Protein AF-A0A7C9BBE7-F1 (afdb_monomer_lite)

Radius of gyration: 15.1 Å; chains: 1; bounding box: 44×24×38 Å

Secondary structure (DSSP, 8-state):
-EEE--EE-TTSSEEEEEEEEEE-SSS-EEEEEEEEEEE---TT-SS-EEEEEEEEEEEE-SSS-TT-EEEEEEEEEEEEEEEETTEEEEEEEEEETTTTEEEEEEEEE---

InterPro domains:
  IPR011250 Outer membrane protein/outer membrane enzyme PagP, beta-barrel [SSF56925] (23-96)

Sequence (112 aa):
MGLRNHYRYKTTNLYAMPEAFFGFGSGSSFGLFVNGIYTLKLRSREDFLPYAGLGLGIMKIGESEVNNTKLGFNIVLGANLFKIANGRFYVDMSARNLFKYTQLAAGYRLPF

Organism: NCBI:txid2654236

pLDDT: mean 85.87, std 10.65, range [51.94, 97.0]

Structure (mmCIF, N/CA/C/O backbone):
data_AF-A0A7C9BBE7-F1
#
_entry.id   AF-A0A7C9BBE7-F1
#
loop_
_atom_site.group_PDB
_atom_site.id
_atom_site.type_symbol
_atom_site.label_atom_id
_atom_site.label_alt_id
_atom_site.label_comp_id
_atom_site.label_asym_id
_atom_site.label_entity_id
_atom_site.label_seq_id
_atom_site.pdbx_PDB_ins_code
_atom_site.Cartn_x
_atom_site.Cartn_y
_atom_site.Cartn_z
_atom_site.occupancy
_atom_site.B_iso_or_equiv
_atom_site.auth_seq_id
_atom_site.auth_comp_id
_atom_site.auth_asym_id
_atom_site.auth_atom_id
_atom_site.pdbx_PDB_model_num
ATOM 1 N N . MET A 1 1 ? 4.606 -11.183 -9.522 1.00 74.75 1 MET A N 1
ATOM 2 C CA . MET A 1 1 ? 4.424 -11.479 -8.080 1.00 74.75 1 MET A CA 1
ATOM 3 C C . MET A 1 1 ? 4.933 -10.308 -7.255 1.00 74.75 1 MET A C 1
ATOM 5 O O . MET A 1 1 ? 5.736 -9.538 -7.764 1.00 74.75 1 MET A O 1
ATOM 9 N N . GLY A 1 2 ? 4.471 -10.130 -6.018 1.00 82.88 2 GLY A N 1
ATOM 10 C CA . GLY A 1 2 ? 4.933 -9.023 -5.182 1.00 82.88 2 GLY A CA 1
ATOM 11 C C . GLY A 1 2 ? 4.674 -9.240 -3.698 1.00 82.88 2 GLY A C 1
ATOM 12 O O . GLY A 1 2 ? 3.831 -10.051 -3.323 1.00 82.88 2 GLY A O 1
ATOM 13 N N . LEU A 1 3 ? 5.418 -8.507 -2.880 1.00 88.00 3 LEU A N 1
ATOM 14 C CA . LEU A 1 3 ? 5.311 -8.459 -1.430 1.00 88.00 3 LEU A CA 1
ATOM 15 C C . LEU A 1 3 ? 4.807 -7.078 -1.017 1.00 88.00 3 LEU A C 1
ATOM 17 O O . LEU A 1 3 ? 5.300 -6.062 -1.505 1.00 88.00 3 LEU A O 1
ATOM 21 N N . ARG A 1 4 ? 3.835 -7.047 -0.103 1.00 90.00 4 ARG A N 1
ATOM 22 C CA . ARG A 1 4 ? 3.241 -5.817 0.428 1.00 90.00 4 ARG A CA 1
ATOM 23 C C . ARG A 1 4 ? 3.036 -5.945 1.922 1.00 90.00 4 ARG A C 1
ATOM 25 O O . ARG A 1 4 ? 2.224 -6.756 2.367 1.00 90.00 4 ARG A O 1
ATOM 32 N N . ASN A 1 5 ? 3.715 -5.100 2.680 1.00 89.56 5 ASN A N 1
ATOM 33 C CA . ASN A 1 5 ? 3.541 -5.041 4.128 1.00 89.56 5 ASN A CA 1
ATOM 34 C C . ASN A 1 5 ? 2.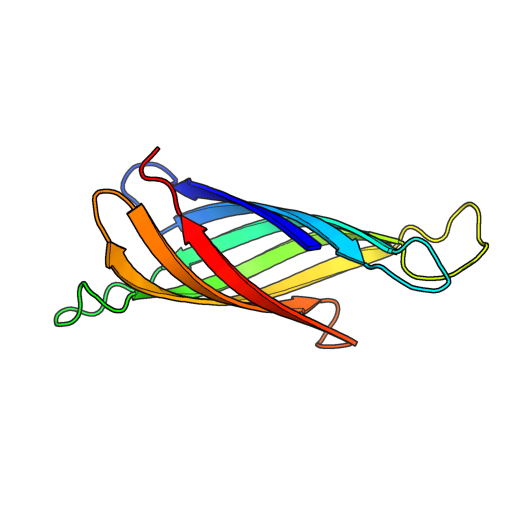651 -3.857 4.474 1.00 89.56 5 ASN A C 1
ATOM 36 O O . ASN A 1 5 ? 2.702 -2.853 3.784 1.00 89.56 5 ASN A O 1
ATOM 40 N N . HIS A 1 6 ? 1.831 -3.957 5.515 1.00 89.56 6 HIS A N 1
ATOM 41 C CA . HIS A 1 6 ? 0.910 -2.889 5.903 1.00 89.56 6 HIS A CA 1
ATOM 42 C C . HIS A 1 6 ? 1.157 -2.497 7.356 1.00 89.56 6 HIS A C 1
ATOM 44 O O . HIS A 1 6 ? 0.670 -3.157 8.268 1.00 89.56 6 HIS A O 1
ATOM 50 N N . TYR A 1 7 ? 1.877 -1.401 7.573 1.00 90.25 7 TYR A N 1
ATOM 51 C CA . TYR A 1 7 ? 2.215 -0.908 8.904 1.00 90.25 7 TYR A CA 1
ATOM 52 C C . TYR A 1 7 ? 1.276 0.214 9.310 1.00 90.25 7 TYR A C 1
ATOM 54 O O . TYR A 1 7 ? 1.297 1.298 8.728 1.00 90.25 7 TYR A O 1
ATOM 62 N N . ARG A 1 8 ? 0.446 -0.032 10.322 1.00 88.69 8 ARG A N 1
ATOM 63 C CA . ARG A 1 8 ? -0.468 0.984 10.843 1.00 88.69 8 ARG A CA 1
ATOM 64 C C . ARG A 1 8 ? 0.298 2.042 11.630 1.00 88.69 8 ARG A C 1
ATOM 66 O O . ARG A 1 8 ? 1.048 1.717 12.548 1.00 88.69 8 ARG A O 1
ATOM 73 N N . TYR A 1 9 ? 0.053 3.315 11.338 1.00 86.50 9 TYR A N 1
ATOM 74 C CA . TYR A 1 9 ? 0.601 4.402 12.140 1.00 86.50 9 TYR A CA 1
ATOM 75 C C . TYR A 1 9 ? -0.254 4.621 13.397 1.00 86.50 9 TYR A C 1
ATOM 77 O O . TYR A 1 9 ? -1.341 5.207 13.335 1.00 86.50 9 TYR A O 1
ATOM 85 N N . LYS A 1 10 ? 0.238 4.156 14.553 1.00 87.00 10 LYS A N 1
ATOM 86 C CA . LYS A 1 10 ? -0.449 4.253 15.856 1.00 87.00 10 LYS A CA 1
ATOM 87 C C . LYS A 1 10 ? -1.890 3.707 15.770 1.00 87.00 10 LYS A C 1
ATOM 89 O O . LYS A 1 10 ? -2.148 2.671 15.164 1.00 87.00 10 LYS A O 1
ATOM 94 N N . THR A 1 11 ? -2.854 4.421 16.349 1.00 84.50 11 THR A N 1
ATOM 95 C CA . THR A 1 11 ? -4.289 4.110 16.301 1.00 84.50 11 THR A CA 1
ATOM 96 C C . THR A 1 11 ? -5.012 4.778 15.125 1.00 84.50 11 THR A C 1
ATOM 98 O O . THR A 1 11 ? -6.236 4.669 15.012 1.00 84.50 11 THR A O 1
ATOM 101 N N . THR A 1 12 ? -4.288 5.424 14.205 1.00 89.19 12 THR A N 1
ATOM 102 C CA . THR A 1 12 ? -4.886 6.148 13.072 1.00 89.19 12 THR A CA 1
ATOM 103 C C . THR A 1 12 ? -5.395 5.201 11.980 1.00 89.19 12 THR A C 1
ATOM 105 O O . THR A 1 12 ? -5.208 3.984 12.046 1.00 89.19 12 THR A O 1
ATOM 108 N N . ASN A 1 13 ? -6.060 5.758 10.968 1.00 90.69 13 ASN A N 1
ATOM 109 C CA . ASN A 1 13 ? -6.459 5.028 9.761 1.00 90.69 13 ASN A CA 1
ATOM 110 C C . ASN A 1 13 ? -5.388 5.081 8.654 1.00 90.69 13 ASN A C 1
ATOM 112 O O . ASN A 1 13 ? -5.669 4.682 7.524 1.00 90.69 13 ASN A O 1
ATOM 116 N N . LEU A 1 14 ? -4.195 5.595 8.970 1.00 92.94 14 LEU A N 1
ATOM 117 C CA . LEU A 1 14 ? -3.070 5.699 8.051 1.00 92.94 14 LEU A CA 1
ATOM 118 C C . LEU A 1 14 ? -2.160 4.478 8.175 1.00 92.94 14 LEU A C 1
ATOM 120 O O . LEU A 1 14 ? -1.843 4.028 9.279 1.00 92.94 14 LEU A O 1
ATOM 124 N N . TYR A 1 15 ? -1.722 3.975 7.028 1.00 93.50 15 TYR A N 1
ATOM 125 C CA . TYR A 1 15 ? -0.825 2.839 6.903 1.00 93.50 15 TYR A CA 1
ATOM 126 C C . TYR A 1 15 ? 0.335 3.196 5.978 1.00 93.50 15 TYR A C 1
ATOM 128 O O . TYR A 1 15 ? 0.121 3.729 4.891 1.00 93.50 15 TYR A O 1
ATOM 136 N N . ALA A 1 16 ? 1.554 2.864 6.387 1.00 94.38 16 ALA A N 1
ATOM 137 C CA . ALA A 1 16 ? 2.686 2.782 5.479 1.00 94.38 16 ALA A CA 1
ATOM 138 C C . ALA A 1 16 ? 2.679 1.395 4.829 1.00 94.38 16 ALA A C 1
ATOM 140 O O . ALA A 1 16 ? 2.652 0.378 5.523 1.00 94.38 16 ALA A O 1
ATOM 141 N N . MET A 1 17 ? 2.691 1.353 3.501 1.00 94.44 17 MET A N 1
ATOM 142 C CA . MET A 1 17 ? 2.693 0.127 2.717 1.00 94.44 17 MET A CA 1
ATOM 143 C C . MET A 1 17 ? 3.922 0.075 1.807 1.00 94.44 17 MET A C 1
ATOM 145 O O . MET A 1 17 ? 3.832 0.483 0.642 1.00 94.44 17 MET A O 1
ATOM 149 N N . PRO A 1 18 ? 5.084 -0.386 2.311 1.00 94.62 18 PRO A N 1
ATOM 150 C CA . PRO A 1 18 ? 6.192 -0.721 1.438 1.00 94.62 18 PRO A CA 1
ATOM 151 C C . PRO A 1 18 ? 5.808 -1.924 0.572 1.00 94.62 18 PRO A C 1
ATOM 153 O O . PRO A 1 18 ? 5.210 -2.902 1.032 1.00 94.62 18 PRO A O 1
ATOM 156 N N . GLU A 1 19 ? 6.149 -1.821 -0.700 1.00 94.12 19 GLU A N 1
ATOM 157 C CA . GLU A 1 19 ? 5.855 -2.795 -1.731 1.00 94.12 19 GLU A CA 1
ATOM 158 C C . GLU A 1 19 ? 7.128 -3.117 -2.510 1.00 94.12 19 GLU A C 1
ATOM 160 O O . GLU A 1 19 ? 7.866 -2.219 -2.913 1.00 94.12 19 GLU A O 1
ATOM 165 N N . ALA A 1 20 ? 7.318 -4.401 -2.795 1.00 92.19 20 ALA A N 1
ATOM 166 C CA . ALA A 1 20 ? 8.228 -4.876 -3.823 1.00 92.19 20 ALA A CA 1
ATOM 167 C C . ALA A 1 20 ? 7.450 -5.724 -4.832 1.00 92.19 20 ALA A C 1
ATOM 169 O O . ALA A 1 20 ? 6.625 -6.550 -4.441 1.00 92.19 20 ALA A O 1
ATOM 170 N N . PHE A 1 21 ? 7.708 -5.571 -6.125 1.00 88.62 21 PHE A N 1
ATOM 171 C CA . PHE A 1 21 ? 7.135 -6.453 -7.141 1.00 88.62 21 PHE A CA 1
ATOM 172 C C . PHE A 1 21 ? 8.181 -6.897 -8.154 1.00 88.62 21 PHE A C 1
ATOM 174 O O . PHE A 1 21 ? 9.142 -6.186 -8.430 1.00 88.62 21 PHE A O 1
ATOM 181 N N . PHE A 1 22 ? 7.936 -8.072 -8.725 1.00 87.06 22 PHE A N 1
ATOM 182 C CA . PHE A 1 22 ? 8.701 -8.682 -9.801 1.00 87.06 22 PHE A CA 1
ATOM 183 C C . PHE A 1 22 ? 7.733 -9.152 -10.893 1.00 87.06 22 PHE A C 1
ATOM 185 O O . PHE A 1 22 ? 6.781 -9.898 -10.630 1.00 87.06 22 PHE A O 1
ATOM 192 N N . GLY A 1 23 ? 7.948 -8.677 -12.115 1.00 79.06 23 GLY A N 1
ATOM 193 C CA . GLY A 1 23 ? 7.262 -9.118 -13.322 1.00 79.06 23 GLY A CA 1
ATOM 194 C C . GLY A 1 23 ? 8.048 -10.237 -13.998 1.00 79.06 23 GLY A C 1
ATOM 195 O O . GLY A 1 23 ? 9.265 -10.136 -14.141 1.00 79.06 23 GLY A O 1
ATOM 196 N N . PHE A 1 24 ? 7.344 -11.289 -14.409 1.00 69.50 24 PHE A N 1
ATOM 197 C CA . PHE A 1 24 ? 7.903 -12.371 -15.214 1.00 69.50 24 PHE A CA 1
ATOM 198 C C . PHE A 1 24 ? 7.598 -12.085 -16.690 1.00 69.50 24 PHE A C 1
ATOM 200 O O . PHE A 1 24 ? 6.454 -11.785 -17.028 1.00 69.50 24 PHE A O 1
ATOM 207 N N . GLY A 1 25 ? 8.616 -12.122 -17.547 1.00 66.19 25 GLY A N 1
ATOM 208 C CA . GLY A 1 25 ? 8.548 -11.778 -18.969 1.00 66.19 25 GLY A CA 1
ATOM 209 C C . GLY A 1 25 ? 9.939 -11.840 -19.604 1.00 66.19 25 GLY A C 1
ATOM 210 O O . GLY A 1 25 ? 10.894 -12.235 -18.938 1.00 66.19 25 GLY A O 1
ATOM 211 N N . SER A 1 26 ? 10.062 -11.447 -20.873 1.00 56.91 26 SER A N 1
ATOM 212 C CA . SER A 1 26 ? 11.323 -11.524 -21.628 1.00 56.91 26 SER A CA 1
ATOM 213 C C . SER A 1 26 ? 12.435 -10.605 -21.073 1.00 56.91 26 SER A C 1
ATOM 215 O O . SER A 1 26 ? 13.617 -10.884 -21.246 1.00 56.91 26 SER A O 1
ATOM 217 N N . GLY A 1 27 ? 12.067 -9.596 -20.269 1.00 64.81 27 GLY A N 1
ATOM 218 C CA . GLY A 1 27 ? 12.982 -8.788 -19.459 1.00 64.81 27 GLY A CA 1
ATOM 219 C C . GLY A 1 27 ? 12.648 -8.809 -17.966 1.00 64.81 27 GLY A C 1
ATOM 220 O O . GLY A 1 27 ? 11.478 -8.838 -17.573 1.00 64.81 27 GLY A O 1
ATOM 221 N N . SER A 1 28 ? 13.678 -8.732 -17.116 1.00 69.81 28 SER A N 1
ATOM 222 C CA . SER A 1 28 ? 13.507 -8.627 -15.664 1.00 69.81 28 SER A CA 1
ATOM 223 C C . SER A 1 28 ? 12.875 -7.283 -15.295 1.00 69.81 28 SER A C 1
ATOM 225 O O . SER A 1 28 ? 13.492 -6.222 -15.397 1.00 69.81 28 SER A O 1
ATOM 227 N N . SER A 1 29 ? 11.614 -7.326 -14.864 1.00 81.75 29 SER A N 1
ATOM 228 C CA . SER A 1 29 ? 10.895 -6.145 -14.388 1.00 81.75 29 SER A CA 1
ATOM 229 C C . SER A 1 29 ? 10.778 -6.199 -12.874 1.00 81.75 29 SER A C 1
ATOM 231 O O . SER A 1 29 ? 10.266 -7.178 -12.338 1.00 81.75 29 SER A O 1
ATOM 233 N N . PHE A 1 30 ? 11.225 -5.167 -12.169 1.00 88.56 30 PHE A N 1
ATOM 234 C CA . PHE A 1 30 ? 11.075 -5.084 -10.719 1.00 88.56 30 PHE A CA 1
ATOM 235 C C . PHE A 1 30 ? 10.783 -3.658 -10.272 1.00 88.56 30 PHE A C 1
ATOM 237 O O . PHE A 1 30 ? 11.075 -2.695 -10.981 1.00 88.56 30 PHE A O 1
ATOM 244 N N . GLY A 1 31 ? 10.224 -3.506 -9.079 1.00 90.19 31 GLY A N 1
ATOM 245 C CA . GLY A 1 31 ? 10.026 -2.191 -8.490 1.00 90.19 31 GLY A CA 1
ATOM 246 C C . GLY A 1 31 ? 9.893 -2.235 -6.982 1.00 90.19 31 GLY A C 1
ATOM 247 O O . GLY A 1 31 ? 9.463 -3.237 -6.414 1.00 90.19 31 GLY A O 1
ATOM 248 N N . LEU A 1 32 ? 10.276 -1.124 -6.362 1.00 93.88 32 LEU A N 1
ATOM 249 C CA . LEU A 1 32 ? 10.201 -0.869 -4.932 1.00 93.88 32 LEU A CA 1
ATOM 250 C C . LEU A 1 32 ? 9.435 0.434 -4.723 1.00 93.88 32 LEU A C 1
ATOM 252 O O . LEU A 1 32 ? 9.815 1.467 -5.271 1.00 93.88 32 LEU A O 1
ATOM 256 N N . PHE A 1 33 ? 8.365 0.386 -3.940 1.00 94.69 33 PHE A N 1
ATOM 257 C CA . PHE A 1 33 ? 7.489 1.523 -3.680 1.00 94.69 33 PHE A CA 1
ATOM 258 C C . PHE A 1 33 ? 7.234 1.664 -2.189 1.00 94.69 33 PHE A C 1
ATOM 260 O O . PHE 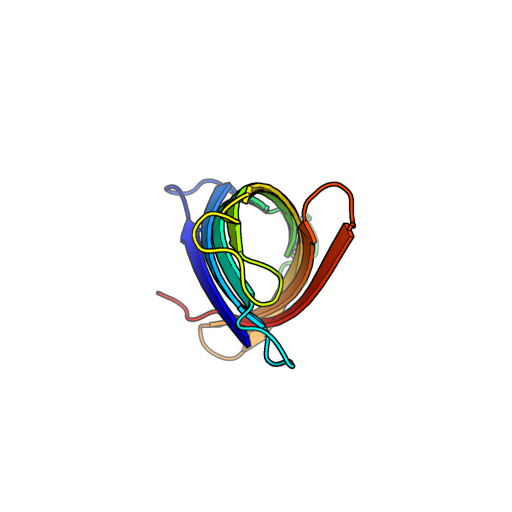A 1 33 ? 7.101 0.679 -1.469 1.00 94.69 33 PHE A O 1
ATOM 267 N N . VAL A 1 34 ? 7.102 2.902 -1.733 1.00 96.19 34 VAL A N 1
ATOM 268 C CA . VAL A 1 34 ? 6.566 3.221 -0.413 1.00 96.19 34 VAL A CA 1
ATOM 269 C C . VAL A 1 34 ? 5.259 3.958 -0.628 1.00 96.19 34 VAL A C 1
ATOM 271 O O . VAL A 1 34 ? 5.226 5.013 -1.262 1.00 96.19 34 VAL A O 1
ATOM 274 N N . ASN A 1 35 ? 4.173 3.384 -0.120 1.00 96.31 35 ASN A N 1
ATOM 275 C CA . ASN A 1 35 ? 2.834 3.933 -0.279 1.00 96.31 35 ASN A CA 1
ATOM 276 C C . ASN A 1 35 ? 2.285 4.375 1.081 1.00 96.31 35 ASN A C 1
ATOM 278 O O . ASN A 1 35 ? 2.447 3.676 2.077 1.00 96.31 35 ASN A O 1
ATOM 282 N N . GLY A 1 36 ? 1.613 5.517 1.128 1.00 96.25 36 GLY A N 1
ATOM 283 C CA . GLY A 1 36 ? 0.753 5.917 2.234 1.00 96.25 36 GLY A CA 1
ATOM 284 C C . GLY A 1 36 ? -0.691 5.574 1.893 1.00 96.25 36 GLY A C 1
ATOM 285 O O . GLY A 1 36 ? -1.201 6.016 0.866 1.00 96.25 36 GLY A O 1
ATOM 286 N N . ILE A 1 37 ? -1.350 4.787 2.738 1.00 96.19 37 ILE A N 1
ATOM 287 C CA . ILE A 1 37 ? -2.730 4.338 2.546 1.00 96.19 37 ILE A CA 1
ATOM 288 C C . ILE A 1 37 ? -3.610 4.874 3.666 1.00 96.19 37 ILE A C 1
ATOM 290 O O . ILE A 1 37 ? -3.275 4.758 4.842 1.00 96.19 37 ILE A O 1
ATOM 294 N N . TYR A 1 38 ? -4.775 5.398 3.304 1.00 95.19 38 TYR A N 1
ATOM 295 C CA . TYR A 1 38 ? -5.827 5.790 4.226 1.00 95.19 38 TYR A CA 1
ATOM 296 C C . TYR A 1 38 ? -7.023 4.841 4.111 1.00 95.19 38 TYR A C 1
ATOM 298 O O . TYR A 1 38 ? -7.601 4.676 3.037 1.00 95.19 38 TYR A O 1
ATOM 306 N N . THR A 1 39 ? -7.406 4.219 5.227 1.00 93.88 39 THR A N 1
ATOM 307 C CA . THR A 1 39 ? -8.578 3.334 5.300 1.00 93.88 39 THR A CA 1
ATOM 308 C C . THR A 1 39 ? -9.825 4.104 5.726 1.00 93.88 39 THR A C 1
ATOM 310 O O . THR A 1 39 ? -9.860 4.736 6.782 1.00 93.88 39 THR A O 1
ATOM 313 N N . LEU A 1 40 ? -10.885 4.001 4.937 1.00 91.62 40 LEU A N 1
ATOM 314 C CA . LEU A 1 40 ? -12.183 4.606 5.206 1.00 91.62 40 LEU A CA 1
ATOM 315 C C . LEU A 1 40 ? -12.998 3.670 6.108 1.00 91.62 40 LEU A C 1
ATOM 317 O O . LEU A 1 40 ? -13.334 2.548 5.730 1.00 91.62 40 LEU A O 1
ATOM 321 N N . LYS A 1 41 ? -13.323 4.131 7.320 1.00 84.81 41 LYS A N 1
ATOM 322 C CA . LYS A 1 41 ? -14.206 3.405 8.242 1.00 84.81 41 LYS A CA 1
ATOM 323 C C . LYS A 1 41 ? -15.656 3.772 7.954 1.00 84.81 41 LYS A C 1
ATOM 325 O O . LYS A 1 41 ? -16.114 4.849 8.330 1.00 84.81 41 LYS A O 1
ATOM 330 N N . LEU A 1 42 ? -16.375 2.874 7.291 1.00 82.19 42 LEU A N 1
ATOM 331 C CA . LEU A 1 42 ? -17.811 3.015 7.070 1.00 82.19 42 LEU A CA 1
ATOM 332 C C . LEU A 1 42 ? -18.552 2.580 8.342 1.00 82.19 42 LEU A C 1
ATOM 334 O O . LEU A 1 42 ? -18.352 1.466 8.819 1.00 82.19 42 LEU A O 1
ATOM 338 N N . ARG A 1 43 ? -19.415 3.450 8.886 1.00 72.06 43 ARG A N 1
ATOM 339 C CA . ARG A 1 43 ? -20.120 3.249 10.173 1.00 72.06 43 ARG A CA 1
ATOM 340 C C . ARG A 1 43 ? -20.903 1.932 10.290 1.00 72.06 43 ARG A C 1
ATOM 342 O O . ARG A 1 43 ? -21.152 1.500 11.406 1.00 72.06 43 ARG A O 1
ATOM 349 N N . SER A 1 44 ? -21.277 1.307 9.175 1.00 67.75 44 SER A N 1
ATOM 350 C CA . SER A 1 44 ? -22.156 0.129 9.157 1.00 67.75 44 SER A CA 1
ATOM 351 C C . SER A 1 44 ? -21.525 -1.123 8.537 1.00 67.75 44 SER A C 1
ATOM 353 O O . SER A 1 44 ? -22.244 -2.089 8.301 1.00 67.75 44 SER A O 1
ATOM 355 N N . ARG A 1 45 ? -20.221 -1.125 8.209 1.00 75.00 45 ARG A N 1
ATOM 356 C CA . ARG A 1 45 ? -19.562 -2.275 7.556 1.00 75.00 45 ARG A CA 1
ATOM 357 C C . ARG A 1 45 ? -18.149 -2.495 8.086 1.00 75.00 45 ARG A C 1
ATOM 359 O O . ARG A 1 45 ? -17.195 -1.900 7.595 1.00 75.00 45 ARG A O 1
ATOM 366 N N . GLU A 1 46 ? -18.006 -3.397 9.054 1.00 78.62 46 GLU A N 1
ATOM 367 C CA . GLU A 1 46 ? -16.682 -3.840 9.514 1.00 78.62 46 GLU A CA 1
ATOM 368 C C . GLU A 1 46 ? -16.022 -4.844 8.561 1.00 78.62 46 GLU A C 1
ATOM 370 O O . GLU A 1 46 ? -14.792 -4.962 8.549 1.00 78.62 46 GLU A O 1
ATOM 375 N N . ASP A 1 47 ? -16.815 -5.522 7.731 1.00 85.69 47 ASP A N 1
ATOM 376 C CA . ASP A 1 47 ? -16.356 -6.543 6.781 1.00 85.69 47 ASP A CA 1
ATOM 377 C C . ASP A 1 47 ? -15.855 -5.960 5.461 1.00 85.69 47 ASP A C 1
ATOM 379 O O . ASP A 1 47 ? -15.240 -6.662 4.667 1.00 85.69 47 ASP A O 1
ATOM 383 N N . PHE A 1 48 ? -16.092 -4.671 5.21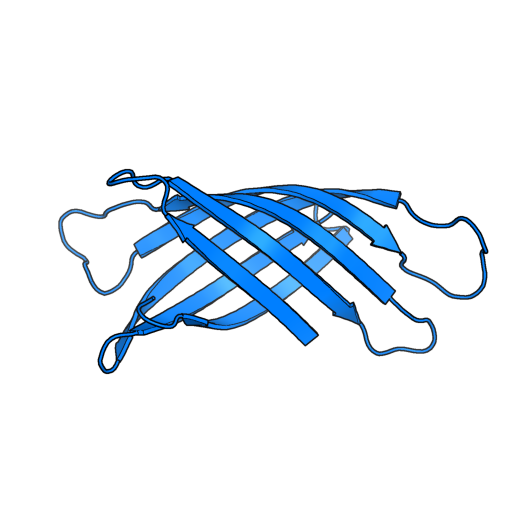9 1.00 90.00 48 PHE A N 1
ATOM 384 C CA . PHE A 1 48 ? -15.664 -3.992 4.005 1.00 90.00 48 PHE A CA 1
ATOM 385 C C . PHE A 1 48 ? -15.096 -2.619 4.348 1.00 90.00 48 PHE A C 1
ATOM 387 O O . PHE A 1 48 ? -15.832 -1.672 4.625 1.00 90.00 48 PHE A O 1
ATOM 394 N N . LEU A 1 49 ? -13.769 -2.520 4.332 1.00 92.06 49 LEU A N 1
ATOM 395 C CA . LEU A 1 49 ? -13.026 -1.311 4.666 1.00 92.06 49 LEU A CA 1
ATOM 396 C C . LEU A 1 49 ? -12.268 -0.831 3.425 1.00 92.06 49 LEU A C 1
ATOM 398 O O . LEU A 1 49 ? -11.129 -1.274 3.211 1.00 92.06 49 LEU A O 1
ATOM 402 N N . PRO A 1 50 ? -12.882 0.034 2.595 1.00 94.31 50 PRO A N 1
ATOM 403 C CA . PRO A 1 50 ? -12.219 0.574 1.423 1.00 94.31 50 PRO A CA 1
ATOM 404 C C . PRO A 1 50 ? -11.044 1.457 1.838 1.00 94.31 50 PRO A C 1
ATOM 406 O O . PRO A 1 50 ? -11.034 2.064 2.911 1.00 94.31 50 PRO A O 1
ATOM 409 N N . TYR A 1 51 ? -10.036 1.530 0.985 1.00 95.00 51 TYR A N 1
ATOM 410 C CA . TYR A 1 51 ? -8.865 2.355 1.196 1.00 95.00 51 TYR A CA 1
ATOM 411 C C . TYR A 1 51 ? -8.346 2.927 -0.113 1.00 95.00 51 TYR A C 1
ATOM 413 O O . TYR A 1 51 ? -8.484 2.337 -1.185 1.00 95.00 51 TYR A O 1
ATOM 421 N N . ALA A 1 52 ? -7.716 4.085 0.009 1.00 97.00 52 ALA A N 1
ATOM 422 C CA . ALA A 1 52 ? -7.024 4.745 -1.078 1.00 97.00 52 ALA A CA 1
ATOM 423 C C . ALA A 1 52 ? -5.647 5.185 -0.595 1.00 97.00 52 ALA A C 1
ATOM 425 O O . ALA A 1 52 ? -5.453 5.472 0.588 1.00 97.00 52 ALA A O 1
ATOM 426 N N . GLY A 1 53 ? -4.684 5.231 -1.499 1.00 95.75 53 GLY A N 1
ATOM 427 C CA . GLY A 1 53 ? -3.326 5.599 -1.165 1.00 95.75 53 GLY A CA 1
ATOM 428 C C . GLY A 1 53 ? -2.541 6.114 -2.349 1.00 95.75 53 GLY A C 1
ATOM 429 O O . GLY A 1 53 ? -2.897 5.905 -3.509 1.00 95.75 53 GLY A O 1
ATOM 430 N N . LEU A 1 54 ? -1.451 6.785 -2.016 1.00 96.94 54 LEU A N 1
ATOM 431 C CA . LEU A 1 54 ? -0.482 7.314 -2.959 1.00 96.94 54 LEU A CA 1
ATOM 432 C C . LEU A 1 54 ? 0.903 6.852 -2.534 1.00 96.94 54 LEU A C 1
ATOM 434 O O . LEU A 1 54 ? 1.186 6.728 -1.343 1.00 96.94 54 LEU A O 1
ATOM 438 N N . GLY A 1 55 ? 1.773 6.606 -3.498 1.00 95.19 55 GLY A N 1
ATOM 439 C CA . GL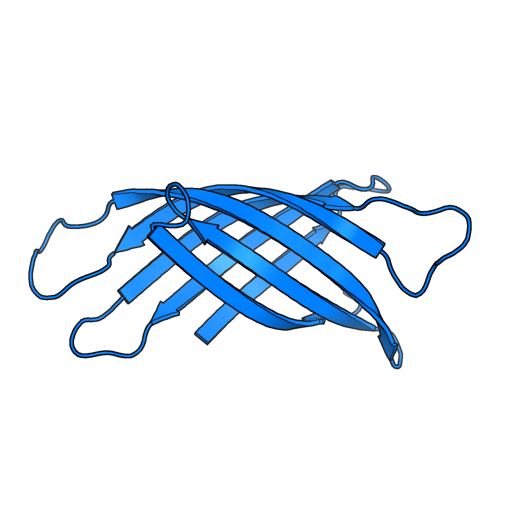Y A 1 55 ? 3.133 6.182 -3.230 1.00 95.19 55 GLY A CA 1
ATOM 440 C C . GLY A 1 55 ? 4.118 6.678 -4.259 1.00 95.19 55 GLY A C 1
ATOM 441 O O . GLY A 1 55 ? 3.754 7.088 -5.360 1.00 95.19 55 GLY A O 1
ATOM 442 N N . LEU A 1 56 ? 5.382 6.618 -3.870 1.00 96.25 56 LEU A N 1
ATOM 443 C CA . LEU A 1 56 ? 6.528 6.927 -4.709 1.00 96.25 56 LEU A CA 1
ATOM 444 C C . LEU A 1 56 ? 7.502 5.759 -4.634 1.00 96.25 56 LEU A C 1
ATOM 446 O O . LEU A 1 56 ? 7.562 5.039 -3.633 1.00 96.25 56 LEU A O 1
ATOM 450 N N . GLY A 1 57 ? 8.251 5.551 -5.704 1.00 93.50 57 GLY A N 1
ATOM 451 C CA . GLY A 1 57 ? 9.150 4.421 -5.792 1.00 93.50 57 GLY A CA 1
ATOM 452 C C . GLY A 1 57 ? 10.068 4.472 -6.992 1.00 93.50 57 GLY A C 1
ATOM 453 O O . GLY A 1 57 ? 10.077 5.423 -7.774 1.00 93.50 57 GLY A O 1
ATOM 454 N N . ILE A 1 58 ? 10.835 3.402 -7.124 1.00 92.19 58 ILE A N 1
ATOM 455 C CA . ILE A 1 58 ? 11.708 3.135 -8.257 1.00 92.19 58 ILE A CA 1
ATOM 456 C C . ILE A 1 58 ? 11.273 1.847 -8.936 1.00 92.19 58 ILE A C 1
ATOM 458 O O . ILE A 1 58 ? 10.826 0.896 -8.294 1.00 92.19 58 ILE A O 1
ATOM 462 N N . MET A 1 59 ? 11.419 1.802 -10.251 1.00 89.38 59 MET A N 1
ATOM 463 C CA . MET A 1 59 ? 11.072 0.635 -11.045 1.00 89.38 59 MET A CA 1
ATOM 464 C C . MET A 1 59 ? 11.991 0.492 -12.246 1.00 89.38 59 MET A C 1
ATOM 466 O O . MET A 1 59 ? 12.365 1.476 -12.881 1.00 89.38 59 MET A O 1
ATOM 470 N N . LYS A 1 60 ? 12.303 -0.750 -12.590 1.00 86.12 60 LYS A N 1
ATOM 471 C CA . LYS A 1 60 ? 12.962 -1.132 -13.831 1.00 86.12 60 LYS A CA 1
ATOM 472 C C . LYS A 1 60 ? 11.991 -1.998 -14.621 1.00 86.12 60 LYS A C 1
ATOM 474 O O . LYS A 1 60 ? 11.510 -3.001 -14.103 1.00 86.12 60 LYS A O 1
ATOM 479 N N . ILE A 1 61 ? 11.679 -1.593 -15.848 1.00 73.75 61 ILE A N 1
ATOM 480 C CA . ILE A 1 61 ? 10.828 -2.349 -16.775 1.00 73.75 61 ILE A CA 1
ATOM 481 C C . ILE A 1 61 ? 11.485 -2.302 -18.155 1.00 73.75 61 ILE A C 1
ATOM 483 O O . ILE A 1 61 ? 11.674 -1.208 -18.689 1.00 73.75 61 ILE A O 1
ATOM 487 N N . GLY A 1 62 ? 11.815 -3.471 -18.714 1.00 66.69 62 GLY A N 1
ATOM 488 C CA . GLY A 1 62 ? 12.385 -3.629 -20.059 1.00 66.69 62 GLY A CA 1
ATOM 489 C C . GLY A 1 62 ? 13.718 -4.387 -20.104 1.00 66.69 62 GLY A C 1
ATOM 490 O O . GLY A 1 62 ? 14.411 -4.523 -19.095 1.00 66.69 62 GLY A O 1
ATOM 491 N N . GLU A 1 63 ? 14.063 -4.884 -21.293 1.00 58.00 63 GLU A N 1
ATOM 492 C CA . GLU A 1 63 ? 15.333 -5.555 -21.586 1.00 58.00 63 GLU A CA 1
ATOM 493 C C . GLU A 1 63 ? 16.459 -4.536 -21.838 1.00 58.00 63 GLU A C 1
ATOM 495 O O . GLU A 1 63 ? 16.291 -3.562 -22.566 1.00 58.00 63 GLU A O 1
A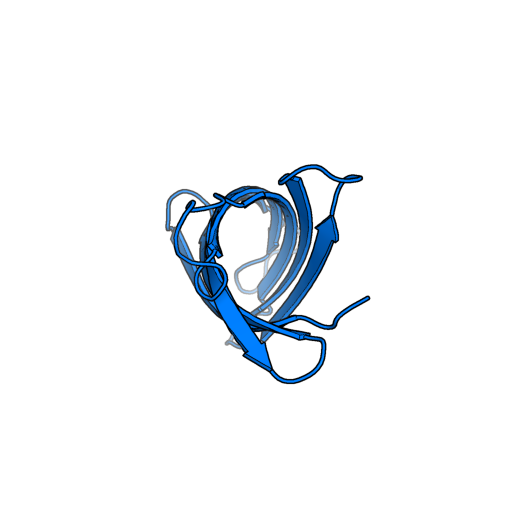TOM 500 N N . SER A 1 64 ? 17.629 -4.803 -21.254 1.00 52.78 64 SER A N 1
ATOM 501 C CA . SER A 1 64 ? 18.938 -4.399 -21.796 1.00 52.78 64 SER A CA 1
ATOM 502 C C . SER A 1 64 ? 19.454 -2.960 -21.675 1.00 52.78 64 SER A C 1
ATOM 504 O O . SER A 1 64 ? 20.459 -2.657 -22.309 1.00 52.78 64 SER A O 1
ATOM 506 N N . GLU A 1 65 ? 18.937 -2.102 -20.790 1.00 51.94 65 GLU A N 1
ATOM 507 C CA . GLU A 1 65 ? 19.694 -0.888 -20.424 1.00 51.94 65 GLU A CA 1
ATOM 508 C C . GLU A 1 65 ? 20.172 -0.892 -18.972 1.00 51.94 65 GLU A C 1
ATOM 510 O O . GLU A 1 65 ? 19.400 -1.015 -18.012 1.00 51.94 65 GLU A O 1
ATOM 515 N N . VAL A 1 66 ? 21.490 -0.733 -18.833 1.00 54.94 66 VAL A N 1
ATOM 516 C CA . VAL A 1 66 ? 22.269 -0.733 -17.586 1.00 54.94 66 VAL A CA 1
ATOM 517 C C . VAL A 1 66 ? 21.854 0.406 -16.632 1.00 54.94 66 VAL A C 1
ATOM 519 O O . VAL A 1 66 ? 22.201 0.357 -15.461 1.00 54.94 66 VAL A O 1
ATOM 522 N N . ASN A 1 67 ? 21.009 1.354 -17.065 1.00 59.09 67 ASN A N 1
ATOM 523 C CA . ASN A 1 67 ? 20.573 2.510 -16.267 1.00 59.09 67 ASN A CA 1
ATOM 524 C C . ASN A 1 67 ? 19.064 2.835 -16.317 1.00 59.09 67 ASN A C 1
ATOM 526 O O . ASN A 1 67 ? 18.659 3.943 -15.980 1.00 59.09 67 ASN A O 1
ATOM 530 N N . ASN A 1 68 ? 18.190 1.894 -16.689 1.00 72.12 68 ASN A N 1
ATOM 531 C CA . ASN A 1 68 ? 16.758 2.192 -16.893 1.00 72.12 68 ASN A CA 1
ATOM 532 C C . ASN A 1 68 ? 15.890 2.206 -15.610 1.00 72.12 68 ASN A C 1
ATOM 534 O O . ASN A 1 68 ? 14.695 1.897 -15.653 1.00 72.12 68 ASN A O 1
ATOM 538 N N . THR A 1 69 ? 16.475 2.547 -14.456 1.00 80.00 69 THR A N 1
ATOM 539 C CA . THR A 1 69 ? 15.719 2.744 -13.210 1.00 80.00 69 THR A CA 1
ATOM 540 C C . THR A 1 69 ? 14.950 4.055 -13.302 1.00 80.00 69 THR A C 1
ATOM 542 O O . THR A 1 69 ? 15.535 5.133 -13.364 1.00 80.00 69 THR A O 1
ATOM 545 N N . LYS A 1 70 ? 13.623 3.970 -13.301 1.00 86.62 70 LYS A N 1
ATOM 546 C CA . LYS A 1 70 ? 12.731 5.125 -13.389 1.00 86.62 70 LYS A CA 1
ATOM 547 C C . LYS A 1 70 ? 12.117 5.394 -12.031 1.00 86.62 70 LYS A C 1
ATOM 549 O O . LYS A 1 70 ? 11.662 4.466 -11.360 1.00 86.62 70 LYS A O 1
ATOM 554 N N . LEU A 1 71 ? 12.069 6.669 -11.655 1.00 89.94 71 LEU A N 1
ATOM 555 C CA . LEU A 1 71 ? 11.170 7.105 -10.597 1.00 89.94 71 LEU A CA 1
ATOM 556 C C . LEU A 1 71 ? 9.735 6.884 -11.065 1.00 89.94 71 LEU A C 1
ATOM 558 O O . LEU A 1 71 ? 9.403 7.063 -12.241 1.00 89.94 71 LEU A O 1
ATOM 562 N N . GLY A 1 72 ? 8.891 6.476 -10.135 1.00 90.56 72 GLY A N 1
ATOM 563 C CA . GLY A 1 72 ? 7.487 6.283 -10.396 1.00 90.56 72 GLY A CA 1
ATOM 564 C C . GLY A 1 72 ? 6.645 6.711 -9.220 1.00 90.56 72 GLY A C 1
ATOM 565 O O . GLY A 1 72 ? 7.080 6.706 -8.069 1.00 90.56 72 GLY A O 1
ATOM 566 N N . PHE A 1 73 ? 5.408 7.052 -9.530 1.00 93.69 73 PHE A N 1
ATOM 567 C CA . PHE A 1 73 ? 4.372 7.212 -8.531 1.00 93.69 73 PHE A CA 1
ATOM 568 C C . PHE A 1 73 ? 3.348 6.096 -8.675 1.00 93.69 73 PHE A C 1
ATOM 570 O O . PHE A 1 73 ? 3.214 5.485 -9.738 1.00 93.69 73 PHE A O 1
ATOM 577 N N . ASN A 1 74 ? 2.621 5.843 -7.600 1.00 94.75 74 ASN A N 1
ATOM 578 C CA . ASN A 1 74 ? 1.636 4.785 -7.516 1.00 94.75 74 ASN A CA 1
ATOM 579 C C . ASN A 1 74 ? 0.350 5.320 -6.894 1.00 94.75 74 ASN A C 1
ATOM 581 O O . ASN A 1 74 ? 0.391 6.024 -5.888 1.00 94.75 74 ASN A O 1
ATOM 585 N N . ILE A 1 75 ? -0.781 4.960 -7.484 1.00 95.50 75 ILE A N 1
ATOM 586 C CA . ILE A 1 75 ? -2.107 5.172 -6.914 1.00 95.50 75 ILE A CA 1
ATOM 587 C C . ILE A 1 75 ? -2.632 3.801 -6.517 1.00 95.50 75 ILE A C 1
ATOM 589 O O . ILE A 1 75 ? -2.711 2.903 -7.353 1.00 95.50 75 ILE A O 1
ATOM 593 N N . VAL A 1 76 ? -2.987 3.637 -5.248 1.00 95.38 76 VAL A N 1
ATOM 594 C CA . VAL A 1 76 ? -3.506 2.380 -4.709 1.00 95.38 76 VAL A CA 1
ATOM 595 C C . VAL A 1 76 ? -4.965 2.572 -4.340 1.00 95.38 76 VAL A C 1
ATOM 597 O O . VAL A 1 76 ? -5.293 3.467 -3.566 1.00 95.38 76 VAL A O 1
ATOM 600 N N . LEU A 1 77 ? -5.836 1.720 -4.864 1.00 96.12 77 LEU A N 1
ATOM 601 C CA . LEU A 1 77 ? -7.254 1.679 -4.522 1.00 96.12 77 LEU A CA 1
ATOM 602 C C . LEU A 1 77 ? -7.619 0.249 -4.169 1.00 96.12 77 LEU A C 1
ATOM 604 O O . LEU A 1 77 ? -7.374 -0.656 -4.959 1.00 96.12 77 LEU A O 1
ATOM 608 N N . GLY A 1 78 ? -8.211 0.030 -3.005 1.00 95.12 78 GLY A N 1
ATOM 609 C CA . GLY A 1 78 ? -8.528 -1.318 -2.568 1.00 95.12 78 GLY A CA 1
ATOM 610 C C . GLY A 1 78 ? -9.571 -1.373 -1.480 1.00 95.12 78 GLY A C 1
ATOM 611 O O . GLY A 1 78 ? -10.130 -0.363 -1.055 1.00 95.12 78 GLY A O 1
ATOM 612 N N . ALA A 1 79 ? -9.832 -2.585 -1.021 1.00 94.25 79 ALA A N 1
ATOM 613 C CA . ALA A 1 79 ? -10.680 -2.829 0.121 1.00 94.25 79 ALA A CA 1
ATOM 614 C C . ALA A 1 79 ? -10.141 -3.993 0.937 1.00 94.25 79 ALA A C 1
ATOM 616 O O . ALA A 1 79 ? -9.767 -5.042 0.408 1.00 94.25 79 ALA A O 1
ATOM 617 N N . ASN A 1 80 ? -10.142 -3.808 2.253 1.00 91.56 80 ASN A N 1
ATOM 618 C CA . ASN A 1 80 ? -10.011 -4.932 3.157 1.00 91.56 80 ASN A CA 1
ATOM 619 C C . ASN A 1 80 ? -11.390 -5.576 3.298 1.00 91.56 80 ASN A C 1
ATOM 621 O O . ASN A 1 80 ? -12.362 -4.893 3.624 1.00 91.56 80 ASN A O 1
ATOM 625 N N . LEU A 1 81 ? -11.455 -6.873 3.044 1.00 91.00 81 LEU A N 1
ATOM 626 C CA . LEU A 1 81 ? -12.672 -7.671 3.025 1.00 91.00 81 LEU A CA 1
ATOM 627 C C . LEU A 1 81 ? -12.908 -8.327 4.393 1.00 91.00 81 LEU A C 1
ATOM 629 O O . LEU A 1 81 ? -12.349 -7.892 5.403 1.00 91.00 81 LEU A O 1
ATOM 633 N N . PHE A 1 82 ? -13.764 -9.344 4.433 1.00 86.50 82 PHE A N 1
ATOM 634 C CA . PHE A 1 82 ? -14.136 -10.073 5.640 1.00 86.50 82 PHE A CA 1
ATOM 635 C C . PHE A 1 82 ? -12.911 -10.643 6.376 1.00 86.50 82 PHE A C 1
ATOM 637 O O . PHE A 1 82 ? -11.868 -10.953 5.785 1.00 86.50 82 PHE A O 1
ATOM 644 N N . LYS A 1 83 ? -13.029 -10.742 7.704 1.00 84.56 83 LYS A N 1
ATOM 645 C CA . LYS A 1 83 ? -12.006 -11.364 8.553 1.00 84.56 83 LYS A CA 1
ATOM 646 C C . LYS A 1 83 ? -12.098 -12.885 8.417 1.00 84.56 83 LYS A C 1
ATOM 648 O O . LYS A 1 83 ? -13.194 -13.436 8.448 1.00 84.56 83 LYS A O 1
ATOM 653 N N . ILE A 1 84 ? -10.954 -13.554 8.301 1.00 82.19 84 ILE A N 1
ATOM 654 C CA . ILE A 1 84 ? -10.857 -15.013 8.445 1.00 82.19 84 ILE A CA 1
ATOM 655 C C . ILE A 1 84 ? -9.796 -15.278 9.502 1.00 82.19 84 ILE A C 1
ATOM 657 O O . ILE A 1 84 ? -8.671 -14.795 9.375 1.00 82.19 84 ILE A O 1
ATOM 661 N N . ALA A 1 85 ? -10.162 -16.035 10.539 1.00 84.31 85 ALA A N 1
ATOM 662 C CA . ALA A 1 85 ? -9.354 -16.185 11.744 1.00 84.31 85 ALA A CA 1
ATOM 663 C C . ALA A 1 85 ? -8.929 -14.802 12.286 1.00 84.31 85 ALA A C 1
ATOM 665 O O . ALA A 1 85 ? -9.763 -13.906 12.418 1.00 84.31 85 ALA A O 1
ATOM 666 N N . ASN A 1 86 ? -7.640 -14.613 12.571 1.00 83.88 86 ASN A N 1
ATOM 667 C CA . ASN A 1 86 ? -7.119 -13.343 13.075 1.00 83.88 86 ASN A CA 1
ATOM 668 C C . ASN A 1 86 ? -6.742 -12.352 11.958 1.00 83.88 86 ASN A C 1
ATOM 670 O O . ASN A 1 86 ? -6.558 -11.169 12.232 1.00 83.88 86 ASN A O 1
ATOM 674 N N . GLY A 1 87 ? -6.625 -12.802 10.708 1.00 85.69 87 GLY A N 1
ATOM 675 C CA . GLY A 1 87 ? -6.241 -11.953 9.585 1.00 85.69 87 GLY A CA 1
ATOM 676 C C . GLY A 1 87 ? -7.426 -11.466 8.761 1.00 85.69 87 GLY A C 1
ATOM 677 O O . GLY A 1 87 ? -8.598 -11.563 9.141 1.00 85.69 87 GLY A O 1
ATOM 678 N N . ARG A 1 88 ? -7.114 -10.893 7.599 1.00 89.88 88 ARG A N 1
ATOM 679 C CA . ARG A 1 88 ? -8.125 -10.307 6.719 1.00 89.88 88 ARG A CA 1
ATOM 680 C C . ARG A 1 88 ? -7.736 -10.434 5.256 1.00 89.88 88 ARG A C 1
ATOM 682 O O . ARG A 1 88 ? -6.600 -10.138 4.896 1.00 89.88 88 ARG A O 1
ATOM 689 N N . PHE A 1 89 ? -8.685 -10.816 4.408 1.00 91.81 89 PHE A N 1
ATOM 690 C CA . PHE A 1 89 ? -8.473 -10.755 2.965 1.00 91.81 89 PHE A CA 1
ATOM 691 C C . PHE A 1 89 ? -8.488 -9.312 2.472 1.00 91.81 89 PHE A C 1
ATOM 693 O O . PHE A 1 89 ? -9.175 -8.452 3.025 1.00 91.81 89 PHE A O 1
ATOM 700 N N . TYR A 1 90 ? -7.735 -9.036 1.420 1.00 92.94 90 TYR A N 1
ATOM 701 C CA . TYR A 1 90 ? -7.780 -7.760 0.730 1.00 92.94 90 TYR A CA 1
ATOM 702 C C . TYR A 1 90 ? -7.720 -7.972 -0.773 1.00 92.94 90 TYR A C 1
ATOM 704 O O . TYR A 1 90 ? -7.154 -8.953 -1.264 1.00 92.94 90 TYR A O 1
ATOM 712 N N . VAL A 1 91 ? -8.310 -7.020 -1.481 1.00 94.75 91 VAL A N 1
ATOM 713 C CA . VAL A 1 91 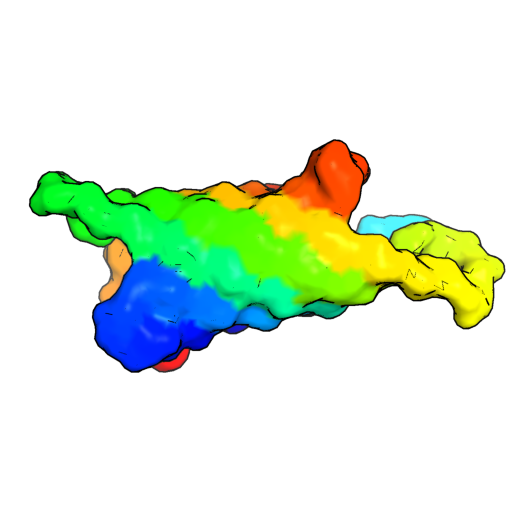? -8.187 -6.877 -2.925 1.00 94.75 91 VAL A CA 1
ATOM 714 C C . VAL A 1 91 ? -7.875 -5.427 -3.223 1.00 94.75 91 VAL A C 1
ATOM 716 O O . VAL A 1 91 ? -8.459 -4.525 -2.616 1.00 94.75 91 VAL A O 1
ATOM 719 N N . ASP A 1 92 ? -6.950 -5.188 -4.137 1.00 94.69 92 ASP A N 1
ATOM 720 C CA . ASP A 1 92 ? -6.639 -3.838 -4.566 1.00 94.69 92 ASP A CA 1
ATOM 721 C C . ASP A 1 92 ? -6.103 -3.778 -5.994 1.00 94.69 92 ASP A C 1
ATOM 723 O O . ASP A 1 92 ? -5.762 -4.777 -6.634 1.00 94.69 92 ASP A O 1
ATOM 727 N N . MET A 1 93 ? -6.047 -2.546 -6.470 1.00 93.69 93 MET A N 1
ATOM 728 C CA . MET A 1 93 ? -5.471 -2.137 -7.724 1.00 93.69 93 MET A CA 1
ATOM 729 C C . MET A 1 93 ? -4.383 -1.106 -7.444 1.00 93.69 93 MET A C 1
ATOM 731 O O . MET A 1 93 ? -4.586 -0.139 -6.710 1.00 93.69 93 MET A O 1
ATOM 735 N N . SER A 1 94 ? -3.223 -1.297 -8.057 1.00 92.62 94 SER A N 1
ATOM 736 C CA . SER A 1 94 ? -2.130 -0.328 -8.082 1.00 92.62 94 SER A CA 1
ATOM 737 C C . SER A 1 94 ? -1.933 0.173 -9.501 1.00 92.62 94 SER A C 1
ATOM 739 O O . SER A 1 94 ? -1.661 -0.622 -10.399 1.00 92.62 94 SER A O 1
ATOM 741 N N . ALA A 1 95 ? -2.075 1.477 -9.698 1.00 92.25 95 ALA A N 1
ATOM 742 C CA . ALA A 1 95 ? -1.883 2.162 -10.965 1.00 92.25 95 ALA A CA 1
ATOM 743 C C . ALA A 1 95 ? -0.615 3.015 -10.886 1.00 92.25 95 ALA A C 1
ATOM 745 O O . ALA A 1 95 ? -0.592 4.069 -10.245 1.00 92.25 95 ALA A O 1
ATOM 746 N N . ARG A 1 96 ? 0.450 2.562 -11.550 1.00 89.00 96 ARG A N 1
ATOM 747 C CA . ARG A 1 96 ? 1.751 3.241 -11.551 1.00 89.00 96 ARG A CA 1
ATOM 748 C C . ARG A 1 96 ? 1.901 4.120 -12.786 1.00 89.00 96 ARG A C 1
ATOM 750 O O . ARG A 1 96 ? 1.528 3.705 -13.885 1.00 89.00 96 ARG A O 1
ATOM 757 N N . ASN A 1 97 ? 2.474 5.310 -12.599 1.00 86.19 97 ASN A N 1
ATOM 758 C CA . ASN A 1 97 ? 2.736 6.302 -13.650 1.00 86.19 97 ASN A CA 1
ATOM 759 C C . ASN A 1 97 ? 1.506 6.594 -14.532 1.00 86.19 97 ASN A C 1
ATOM 761 O O . ASN A 1 97 ? 1.543 6.350 -15.735 1.00 86.19 97 ASN A O 1
ATOM 765 N N . LEU A 1 98 ? 0.414 7.085 -13.929 1.00 82.31 98 LEU A N 1
ATOM 766 C CA . LEU A 1 98 ? -0.881 7.334 -14.593 1.00 82.31 98 LEU A CA 1
ATOM 767 C C . LEU A 1 98 ? -1.414 6.106 -15.349 1.00 82.31 98 LEU A C 1
ATOM 769 O O . LEU A 1 98 ? -1.655 6.174 -16.549 1.00 82.31 98 LEU A O 1
ATOM 773 N N . PHE A 1 99 ? -1.611 4.978 -14.661 1.00 80.50 99 PHE A N 1
ATOM 774 C CA . PHE A 1 99 ? -2.209 3.760 -15.244 1.00 80.50 99 PHE A CA 1
ATOM 775 C C . PHE A 1 99 ? -1.395 3.080 -16.354 1.00 80.50 99 PHE A C 1
ATOM 777 O O . PHE A 1 99 ? -1.854 2.093 -16.926 1.00 80.50 99 PHE A O 1
ATOM 784 N N . LYS A 1 100 ? -0.164 3.531 -16.628 1.00 81.62 100 LYS A N 1
ATOM 785 C CA . LYS A 1 100 ? 0.722 2.868 -17.594 1.00 81.62 100 LYS A CA 1
ATOM 786 C C . LYS A 1 100 ? 1.061 1.438 -17.172 1.00 81.62 100 LYS A C 1
ATOM 788 O O . LYS A 1 100 ? 1.209 0.567 -18.023 1.00 81.62 100 LYS A O 1
ATOM 793 N N . TYR A 1 101 ? 1.167 1.202 -15.864 1.00 82.62 101 TYR A N 1
ATOM 794 C CA . TYR A 1 101 ? 1.354 -0.133 -15.305 1.00 82.62 101 TYR A CA 1
ATOM 795 C C . TYR A 1 101 ? 0.338 -0.381 -14.199 1.00 82.62 101 TYR A C 1
ATOM 797 O O . TYR A 1 101 ? 0.473 0.132 -13.084 1.00 82.62 101 TYR A O 1
ATOM 805 N N . THR A 1 102 ? -0.667 -1.189 -14.518 1.00 88.00 102 THR A N 1
ATOM 806 C CA . THR A 1 102 ? -1.732 -1.564 -13.591 1.00 88.00 102 THR A CA 1
ATOM 807 C C . THR A 1 102 ? -1.489 -2.970 -13.066 1.00 88.00 102 THR A C 1
ATOM 809 O O . THR A 1 102 ? -1.179 -3.888 -13.822 1.00 88.00 102 THR A O 1
ATOM 812 N N . GLN A 1 103 ? -1.630 -3.144 -11.759 1.00 88.56 103 GLN A N 1
ATOM 813 C CA . GLN A 1 103 ? -1.544 -4.436 -11.096 1.00 88.56 103 GLN A CA 1
ATOM 814 C C . GLN A 1 103 ? -2.785 -4.638 -10.244 1.00 88.56 103 GLN A C 1
ATOM 816 O O . GLN A 1 103 ? -3.100 -3.792 -9.411 1.00 88.56 103 GLN A O 1
ATOM 821 N N . LEU A 1 104 ? -3.437 -5.782 -10.422 1.00 91.81 104 LEU A N 1
ATOM 822 C CA . LEU A 1 104 ? -4.445 -6.278 -9.497 1.00 91.81 104 LEU A CA 1
ATOM 823 C C . LEU A 1 104 ? -3.776 -7.234 -8.513 1.00 91.81 104 LEU A C 1
ATOM 825 O O . LEU A 1 104 ? -2.977 -8.086 -8.910 1.00 91.81 104 LEU A O 1
ATOM 829 N N . ALA A 1 105 ? -4.078 -7.069 -7.233 1.00 90.88 105 ALA A N 1
ATOM 830 C CA . ALA A 1 105 ? -3.585 -7.930 -6.175 1.00 90.88 105 ALA A CA 1
ATOM 831 C C . ALA A 1 105 ? -4.749 -8.410 -5.311 1.00 90.88 105 ALA A C 1
ATOM 833 O O . ALA A 1 105 ? -5.654 -7.649 -4.971 1.00 90.88 105 ALA A O 1
ATOM 834 N N . ALA A 1 106 ? -4.691 -9.681 -4.936 1.00 92.25 106 ALA A N 1
ATOM 835 C CA . ALA A 1 106 ? -5.520 -10.260 -3.897 1.00 92.25 106 ALA A CA 1
ATOM 836 C C . ALA A 1 106 ? -4.596 -10.978 -2.917 1.00 92.25 106 ALA A C 1
ATOM 838 O O . ALA A 1 106 ? -3.607 -11.593 -3.327 1.00 92.25 106 ALA A O 1
ATOM 839 N N . GLY A 1 107 ? -4.890 -10.889 -1.627 1.00 89.25 107 GLY A N 1
ATOM 840 C CA . GLY A 1 107 ? -4.040 -11.507 -0.623 1.00 89.25 107 GLY A CA 1
ATOM 841 C C . GLY A 1 107 ? -4.677 -11.580 0.749 1.00 89.25 107 GLY A C 1
ATOM 842 O O . GLY A 1 107 ? -5.783 -11.094 0.984 1.00 89.25 107 GLY A O 1
ATOM 843 N N . TYR A 1 108 ? -3.938 -12.193 1.665 1.00 89.06 108 TYR A N 1
ATOM 844 C CA . TYR A 1 108 ? -4.302 -12.314 3.067 1.00 89.06 108 TYR A CA 1
ATOM 845 C C . TYR A 1 108 ? -3.328 -11.497 3.914 1.00 89.06 108 TYR A C 1
ATOM 847 O O . TYR A 1 108 ? -2.113 -11.675 3.827 1.00 89.06 108 TYR A O 1
ATOM 855 N N . ARG A 1 109 ? -3.858 -10.570 4.713 1.00 86.19 109 ARG A N 1
ATOM 856 C CA . ARG A 1 109 ? -3.086 -9.781 5.670 1.00 86.19 109 ARG A CA 1
ATOM 857 C C . ARG A 1 109 ? -3.022 -10.527 6.994 1.00 86.19 109 ARG A C 1
ATOM 859 O O . ARG A 1 109 ? -4.057 -10.845 7.583 1.00 86.19 109 ARG A O 1
ATOM 866 N N . LEU A 1 110 ? -1.799 -10.760 7.451 1.00 83.56 110 LEU A N 1
ATOM 867 C CA . LEU A 1 110 ? -1.529 -11.369 8.743 1.00 83.56 110 LEU A CA 1
ATOM 868 C C . LEU A 1 110 ? -1.830 -10.378 9.890 1.00 83.56 110 LEU A C 1
ATOM 870 O O . LEU A 1 110 ? -1.759 -9.168 9.683 1.00 83.56 110 LEU A O 1
ATOM 874 N N . PRO A 1 111 ? -2.209 -10.870 11.082 1.00 73.62 111 PRO A N 1
ATOM 875 C CA . PRO A 1 111 ? -2.652 -10.053 12.222 1.00 73.62 111 PRO A CA 1
ATOM 876 C C . PRO A 1 111 ? -1.561 -9.259 12.961 1.00 73.62 111 PRO A C 1
ATOM 878 O O . PRO A 1 111 ? -1.874 -8.668 13.994 1.00 73.62 111 PRO A O 1
ATOM 881 N N . PHE A 1 112 ? -0.311 -9.286 12.496 1.00 63.91 112 PHE A N 1
ATOM 882 C CA . PHE A 1 112 ? 0.853 -8.747 13.206 1.00 63.91 112 PHE A CA 1
ATOM 883 C C . PHE A 1 112 ? 1.444 -7.508 12.530 1.00 63.91 112 PHE A C 1
ATOM 885 O O . PHE A 1 112 ? 1.356 -7.405 11.284 1.00 63.91 112 PHE A O 1
#

Foldseek 3Di:
DKDWAWADDDPFQKTWIWMWDWDDDPDTKIKTKIKIKGWDDDPPDPFKIKIKIKIKIWIDDDPDDPPRIDIKMKIKTWIWGGDDDLKTKIWIWIQIPNNPDIDIDIDIHDND